Protein AF-A0A4Y2VKK1-F1 (afdb_monomer_lite)

Foldseek 3Di:
DDDDALVVCLLVVVNVSSLVNVVVVCVVVVHDSVVCVVVSVVVSVVVNVVSVVCVPDPDPVVCCPPVNVVVVVVVVVVVVVVVVVVVVVVVVVVVVVVVVVPDDDDDDD

Sequence (109 aa):
LLPESPRWLVTHGSTVTAMQVLSKSAKSNGIDFEDIRPKLQDTISKTSKVYEKEDSNASVLQLLRPGLLRNTIIVFYMWNICFVLNVLTLLYFSEAAIGKRSPDQSWSV

InterPro domains:
  IPR005828 Major facilitator, sugar transporter-like [PF00083] (1-94)
  IPR036259 MFS transporter superfamily [G3DSA:1.20.1250.20] (1-107)

pLDDT: mean 77.4, std 11.45, range [50.69, 95.69]

Radius of gyration: 25.83 Å; chains: 1; bounding box: 49×58×66 Å

Organism: Araneus ventricosus (NCBI:txid182803)

Structure (mmCIF, N/CA/C/O backbone):
data_AF-A0A4Y2VKK1-F1
#
_entry.id   AF-A0A4Y2VKK1-F1
#
loop_
_atom_site.group_PDB
_atom_site.id
_atom_site.type_symbol
_atom_site.label_atom_id
_atom_site.label_alt_id
_atom_site.label_comp_id
_atom_site.label_asym_id
_atom_site.label_entity_id
_atom_site.label_seq_id
_atom_site.pdbx_PDB_ins_code
_atom_site.Cartn_x
_atom_site.Cartn_y
_atom_site.Cartn_z
_atom_site.occupancy
_atom_site.B_iso_or_equiv
_atom_site.auth_seq_id
_atom_site.auth_comp_id
_atom_site.auth_asym_id
_atom_site.auth_atom_id
_atom_site.pdbx_PDB_model_num
ATOM 1 N N . LEU A 1 1 ? -11.570 -22.848 8.194 1.00 55.09 1 LEU A N 1
ATOM 2 C CA . LEU A 1 1 ? -12.042 -21.594 7.565 1.00 55.09 1 LEU A CA 1
ATOM 3 C C . LEU A 1 1 ? -11.284 -20.445 8.211 1.00 55.09 1 LEU A C 1
ATOM 5 O O . LEU A 1 1 ? -11.351 -20.314 9.428 1.00 55.09 1 LEU A O 1
ATOM 9 N N . LEU A 1 2 ? -10.486 -19.710 7.435 1.00 66.12 2 LEU A N 1
ATOM 10 C CA . LEU A 1 2 ? -9.768 -18.535 7.933 1.00 66.12 2 LEU A CA 1
ATOM 11 C C . LEU A 1 2 ? -10.788 -17.416 8.198 1.00 66.12 2 LEU A C 1
ATOM 13 O O . LEU A 1 2 ? -11.663 -17.215 7.356 1.00 66.12 2 LEU A O 1
ATOM 17 N N . PRO A 1 3 ? -10.725 -16.723 9.348 1.00 71.56 3 PRO A N 1
ATOM 18 C CA . PRO A 1 3 ? -11.580 -15.568 9.578 1.00 71.56 3 PRO A CA 1
ATOM 19 C C . PRO A 1 3 ? -11.241 -14.462 8.570 1.00 71.56 3 PRO A C 1
ATOM 21 O O . PRO A 1 3 ? -10.080 -14.292 8.193 1.00 71.56 3 PRO A O 1
ATOM 24 N N . GLU A 1 4 ? -12.249 -13.705 8.142 1.00 75.25 4 GLU A N 1
ATOM 25 C CA . GLU A 1 4 ? -12.045 -12.525 7.300 1.00 75.25 4 GLU A CA 1
ATOM 26 C C . GLU A 1 4 ? -11.158 -11.488 7.995 1.00 75.25 4 GLU A C 1
ATOM 28 O O . GLU A 1 4 ? -11.067 -11.429 9.227 1.00 75.25 4 GLU A O 1
ATOM 33 N N . SER A 1 5 ? -10.486 -10.654 7.196 1.00 80.56 5 SER A N 1
ATOM 34 C CA . SER A 1 5 ? -9.558 -9.678 7.757 1.00 80.56 5 SER A CA 1
ATOM 35 C C . SER A 1 5 ? -10.307 -8.670 8.649 1.00 80.56 5 SER A C 1
ATOM 37 O O . SER A 1 5 ? -11.307 -8.089 8.214 1.00 80.56 5 SER A O 1
ATOM 39 N N . PRO A 1 6 ? -9.814 -8.387 9.871 1.00 79.12 6 PRO A N 1
ATOM 40 C CA . PRO A 1 6 ? -10.433 -7.400 10.755 1.00 79.12 6 PRO A CA 1
ATOM 41 C C . PRO A 1 6 ? -10.580 -6.024 10.102 1.00 79.12 6 PRO A C 1
ATOM 43 O O . PRO A 1 6 ? -11.548 -5.316 10.355 1.00 79.12 6 PRO A O 1
ATOM 46 N N . ARG A 1 7 ? -9.640 -5.660 9.219 1.00 79.19 7 ARG A N 1
ATOM 47 C CA . ARG A 1 7 ? -9.679 -4.414 8.449 1.00 79.19 7 ARG A CA 1
ATOM 48 C C . ARG A 1 7 ? -10.896 -4.354 7.523 1.00 79.19 7 ARG A C 1
ATOM 50 O O . ARG A 1 7 ? -11.577 -3.339 7.525 1.00 79.19 7 ARG A O 1
ATOM 57 N N . TRP A 1 8 ? -11.181 -5.420 6.775 1.00 81.81 8 TRP A N 1
ATOM 58 C CA . TRP A 1 8 ? -12.330 -5.476 5.861 1.00 81.81 8 TRP A CA 1
ATOM 59 C C . TRP A 1 8 ? -13.667 -5.373 6.606 1.00 81.81 8 TRP A C 1
ATOM 61 O O . TRP A 1 8 ? -14.568 -4.660 6.170 1.00 81.81 8 TRP A O 1
ATOM 71 N N . LEU A 1 9 ? -13.760 -6.013 7.776 1.00 79.81 9 LEU A N 1
ATOM 72 C CA . LEU A 1 9 ? -14.942 -5.941 8.638 1.00 79.81 9 LEU A CA 1
ATOM 73 C C . LEU A 1 9 ? -15.170 -4.529 9.199 1.00 79.81 9 LEU A C 1
ATOM 75 O O . LEU A 1 9 ? -16.312 -4.081 9.279 1.00 79.81 9 LEU A O 1
ATOM 79 N N . VAL A 1 10 ? -14.097 -3.806 9.545 1.00 80.56 10 VAL A N 1
ATOM 80 C CA . VAL A 1 10 ? -14.177 -2.402 9.988 1.00 80.56 10 VAL A CA 1
ATOM 81 C C . VAL A 1 10 ? -14.635 -1.485 8.857 1.00 80.56 10 VAL A C 1
ATOM 83 O O . VAL A 1 10 ? -15.467 -0.613 9.098 1.00 80.56 10 VAL A O 1
ATOM 86 N N . THR A 1 11 ? -14.133 -1.678 7.634 1.00 72.62 11 THR A N 1
ATOM 87 C CA . THR A 1 11 ? -14.514 -0.834 6.490 1.00 72.62 11 THR A CA 1
ATOM 88 C C . THR A 1 11 ? -15.937 -1.099 6.001 1.00 72.62 11 THR A C 1
ATOM 90 O O . THR A 1 11 ? -16.568 -0.188 5.493 1.00 72.62 11 THR A O 1
ATOM 93 N N . HIS A 1 12 ? -16.476 -2.306 6.200 1.00 73.88 12 HIS A N 1
ATOM 94 C CA . HIS A 1 12 ? -17.865 -2.651 5.856 1.00 73.88 12 HIS A CA 1
ATOM 95 C C . HIS A 1 12 ? -18.871 -2.355 6.986 1.00 73.88 12 HIS A C 1
ATOM 97 O O . HIS A 1 12 ? -20.008 -2.820 6.944 1.00 73.88 12 HIS A O 1
ATOM 103 N N . GLY A 1 13 ? -18.465 -1.632 8.037 1.00 70.44 13 GLY A N 1
ATOM 104 C CA . GLY A 1 13 ? -19.344 -1.267 9.156 1.00 70.44 13 GLY A CA 1
ATOM 105 C C . GLY A 1 13 ? -19.658 -2.406 10.137 1.00 70.44 13 GLY A C 1
ATOM 106 O O . GLY A 1 13 ? -20.318 -2.182 11.151 1.00 70.44 13 GLY A O 1
ATOM 107 N N . SER A 1 14 ? -19.130 -3.615 9.917 1.00 75.94 14 SER A N 1
ATOM 108 C CA . SER A 1 14 ? -19.291 -4.782 10.799 1.00 75.94 14 SER A CA 1
ATOM 109 C C . SER A 1 14 ? -18.272 -4.760 11.948 1.00 75.94 14 SER A C 1
ATOM 111 O O . SER A 1 14 ? -17.457 -5.667 12.146 1.00 75.94 14 SER A O 1
ATOM 113 N N . THR A 1 15 ? -18.304 -3.678 12.728 1.00 75.62 15 THR A N 1
ATOM 114 C CA . THR A 1 15 ? -17.340 -3.403 13.807 1.00 75.62 15 THR A CA 1
ATOM 115 C C . THR A 1 15 ? -17.388 -4.454 14.921 1.00 75.62 15 THR A C 1
ATOM 117 O O . THR A 1 15 ? -16.347 -4.830 15.460 1.00 75.62 15 THR A O 1
ATOM 120 N N . VAL A 1 16 ? -18.574 -4.992 15.225 1.00 76.75 16 VAL A N 1
ATOM 121 C CA . VAL A 1 16 ? -18.784 -6.061 16.220 1.00 76.75 16 VAL A CA 1
ATOM 122 C C . VAL A 1 16 ? -18.047 -7.342 15.825 1.00 76.75 16 VAL A C 1
ATOM 124 O O . VAL A 1 16 ? -17.314 -7.914 16.634 1.00 76.75 16 VAL A O 1
ATOM 127 N N . THR A 1 17 ? -18.173 -7.758 14.565 1.00 77.81 17 THR A N 1
ATOM 128 C CA . THR A 1 17 ? -17.490 -8.944 14.029 1.00 77.81 17 THR A CA 1
ATOM 129 C C . THR A 1 17 ? -15.981 -8.725 13.986 1.00 77.81 17 THR A C 1
ATOM 131 O O . THR A 1 17 ? -15.216 -9.614 14.362 1.00 77.81 17 THR A O 1
ATOM 134 N N . ALA A 1 18 ? -15.536 -7.517 13.621 1.00 80.12 18 ALA A N 1
ATOM 135 C CA . ALA A 1 18 ? -14.121 -7.158 13.663 1.00 80.12 18 ALA A CA 1
ATOM 136 C C . ALA A 1 18 ? -13.538 -7.316 15.077 1.00 80.12 18 ALA A C 1
ATOM 138 O O . ALA A 1 18 ? -12.495 -7.949 15.240 1.00 80.12 18 ALA A O 1
ATOM 139 N N . MET A 1 19 ? -14.234 -6.818 16.107 1.00 80.25 19 MET A N 1
ATOM 140 C CA . MET A 1 19 ? -13.824 -6.975 17.509 1.00 80.25 19 MET A CA 1
ATOM 141 C C . MET A 1 19 ? -13.748 -8.442 17.937 1.00 80.25 19 MET A C 1
ATOM 143 O O . MET A 1 19 ? -12.829 -8.814 18.665 1.00 80.25 19 MET A O 1
ATOM 147 N N . GLN A 1 20 ? -14.654 -9.298 17.459 1.00 82.25 20 GLN A N 1
ATOM 148 C CA . GLN A 1 20 ? -14.593 -10.733 17.742 1.00 82.25 20 GLN A CA 1
ATOM 149 C C . GLN A 1 20 ? -13.363 -11.394 17.112 1.00 82.25 20 GLN A C 1
ATOM 151 O O . GLN A 1 20 ? -12.666 -12.144 17.801 1.00 82.25 20 GLN A O 1
ATOM 156 N N . VAL A 1 21 ? -13.060 -11.102 15.842 1.00 83.25 21 VAL A N 1
ATOM 157 C CA . VAL A 1 21 ? -11.860 -11.634 15.172 1.00 83.25 21 VAL A CA 1
ATOM 158 C C . VAL A 1 21 ? -10.593 -11.134 15.868 1.00 83.25 21 VAL A C 1
ATOM 160 O O . VAL A 1 21 ? -9.728 -11.940 16.206 1.00 83.25 21 VAL A O 1
ATOM 163 N N . LEU A 1 22 ? -10.523 -9.839 16.189 1.00 81.19 22 LEU A N 1
ATOM 164 C CA . LEU A 1 22 ? -9.416 -9.247 16.946 1.00 81.19 22 LEU A CA 1
ATOM 165 C C . LEU A 1 22 ? -9.255 -9.872 18.335 1.00 81.19 22 LEU A C 1
ATOM 167 O O . LEU A 1 22 ? -8.129 -10.139 18.740 1.00 81.19 22 LEU A O 1
ATOM 171 N N . SER A 1 23 ? -10.348 -10.171 19.043 1.00 82.19 23 SER A N 1
ATOM 172 C CA . SER A 1 23 ? -10.279 -10.831 20.354 1.00 82.19 23 SER A CA 1
ATOM 173 C C . SER A 1 23 ? -9.727 -12.254 20.267 1.00 82.19 23 SER A C 1
ATOM 175 O O . SER A 1 23 ? -8.937 -12.667 21.115 1.00 82.19 23 SER A O 1
ATOM 177 N N . LYS A 1 24 ? -10.083 -12.999 19.213 1.00 82.12 24 LYS A N 1
ATOM 178 C CA . LYS A 1 24 ? -9.543 -14.340 18.956 1.00 82.12 24 LYS A CA 1
ATOM 179 C C . LYS A 1 24 ? -8.054 -14.273 18.621 1.00 82.12 24 LYS A C 1
ATOM 181 O O . LYS A 1 24 ? -7.277 -15.056 19.163 1.00 82.12 24 LYS A O 1
ATOM 186 N N . SER A 1 25 ? -7.650 -13.314 17.789 1.00 81.06 25 SER A N 1
ATOM 187 C CA . SER A 1 25 ? -6.241 -13.089 17.452 1.00 81.06 25 SER A CA 1
ATOM 188 C C . SER A 1 25 ? -5.417 -12.620 18.656 1.00 81.06 25 SER A C 1
ATOM 190 O O . SER A 1 25 ? -4.315 -13.115 18.856 1.00 81.06 25 SER A O 1
ATOM 192 N N . ALA A 1 26 ? -5.949 -11.729 19.498 1.00 82.25 26 ALA A N 1
ATOM 193 C CA . ALA A 1 26 ? -5.275 -11.256 20.709 1.00 82.25 26 ALA A CA 1
ATOM 194 C C . ALA A 1 26 ? -5.030 -12.395 21.707 1.00 82.25 26 ALA A C 1
ATOM 196 O O . ALA A 1 26 ? -3.909 -12.555 22.185 1.00 82.25 26 ALA A O 1
ATOM 197 N N . LYS A 1 27 ? -6.038 -13.255 21.925 1.00 82.06 27 LYS A N 1
ATOM 198 C CA . LYS A 1 27 ? -5.902 -14.470 22.744 1.00 82.06 27 LYS A CA 1
ATOM 199 C C . LYS A 1 27 ? -4.832 -15.416 22.201 1.00 82.06 27 LYS A C 1
ATOM 201 O O . LYS A 1 27 ? -4.039 -15.936 22.975 1.00 82.06 27 LYS A O 1
ATOM 206 N N . SER A 1 28 ? -4.780 -15.605 20.881 1.00 80.12 28 SER A N 1
ATOM 207 C CA . SER A 1 28 ? -3.739 -16.422 20.241 1.00 80.12 28 SER A CA 1
ATOM 208 C C . SER A 1 28 ? -2.338 -15.826 20.396 1.00 80.12 28 SER A C 1
ATOM 210 O O . SER A 1 28 ? -1.365 -16.570 20.426 1.00 80.12 28 SER A O 1
ATOM 212 N N . ASN A 1 29 ? -2.237 -14.500 20.489 1.00 80.44 29 ASN A N 1
ATOM 213 C CA . ASN A 1 29 ? -0.976 -13.780 20.638 1.00 80.44 29 ASN A CA 1
ATOM 214 C C . ASN A 1 29 ? -0.578 -13.563 22.112 1.00 80.44 29 ASN A C 1
ATOM 216 O O . ASN A 1 29 ? 0.417 -12.894 22.371 1.00 80.44 29 ASN A O 1
ATOM 220 N N . GLY A 1 30 ? -1.344 -14.099 23.074 1.00 79.88 30 GLY A N 1
ATOM 221 C CA . GLY A 1 30 ? -1.076 -13.950 24.510 1.00 79.88 30 GLY A CA 1
ATOM 222 C C . GLY A 1 30 ? -1.269 -12.528 25.038 1.00 79.88 30 GLY A C 1
ATOM 223 O O . GLY A 1 30 ? -0.706 -12.173 26.069 1.00 79.88 30 GLY A O 1
ATOM 224 N N . ILE A 1 31 ? -2.032 -11.702 24.322 1.00 78.62 31 ILE A N 1
ATOM 225 C CA . ILE A 1 31 ? -2.231 -10.298 24.657 1.00 78.62 31 ILE A CA 1
ATOM 226 C C . ILE A 1 31 ? -3.555 -10.140 25.406 1.00 78.62 31 ILE A C 1
ATOM 228 O O . ILE A 1 31 ? -4.589 -10.633 24.944 1.00 78.62 31 ILE A O 1
ATOM 232 N N . ASP A 1 32 ? -3.530 -9.433 26.538 1.00 76.12 32 ASP A N 1
ATOM 233 C CA . ASP A 1 32 ? -4.745 -9.146 27.294 1.00 76.12 32 ASP A CA 1
ATOM 234 C C . ASP A 1 32 ? -5.657 -8.199 26.505 1.00 76.12 32 ASP A C 1
ATOM 236 O O . ASP A 1 32 ? -5.274 -7.103 26.089 1.00 76.12 32 ASP A O 1
ATOM 240 N N . PHE A 1 33 ? -6.876 -8.660 26.247 1.00 73.12 33 PHE A N 1
ATOM 241 C CA . PHE A 1 33 ? -7.825 -7.959 25.395 1.00 73.12 33 PHE A CA 1
ATOM 242 C C . PHE A 1 33 ? -8.484 -6.778 26.119 1.00 73.12 33 PHE A C 1
ATOM 244 O O . PHE A 1 33 ? -8.876 -5.817 25.457 1.00 73.12 33 PHE A O 1
ATOM 251 N N . GLU A 1 34 ? -8.581 -6.820 27.451 1.00 73.88 34 GLU A N 1
ATOM 252 C CA . GLU A 1 34 ? -9.212 -5.765 28.260 1.00 73.88 34 GLU A CA 1
ATOM 253 C C . GLU A 1 34 ? -8.447 -4.433 28.175 1.00 73.88 34 GLU A C 1
ATOM 255 O O . GLU A 1 34 ? -9.064 -3.383 27.996 1.00 73.88 34 GLU A O 1
ATOM 260 N N . ASP A 1 35 ? -7.111 -4.468 28.170 1.00 73.75 35 ASP A N 1
ATOM 261 C CA . ASP A 1 35 ? -6.273 -3.258 28.097 1.00 73.75 35 ASP A CA 1
ATOM 262 C C . ASP A 1 35 ? -6.304 -2.585 26.706 1.00 73.75 35 ASP A C 1
ATOM 264 O O . ASP A 1 35 ? -6.101 -1.378 26.539 1.00 73.75 35 ASP A O 1
ATOM 268 N N . ILE A 1 36 ? -6.607 -3.362 25.663 1.00 74.50 36 ILE A N 1
ATOM 269 C CA . ILE A 1 36 ? -6.526 -2.912 24.263 1.00 74.50 36 ILE A CA 1
ATOM 270 C C . ILE A 1 36 ? -7.897 -2.549 23.710 1.00 74.50 36 ILE A C 1
ATOM 272 O O . ILE A 1 36 ? -7.998 -1.728 22.798 1.00 74.50 36 ILE A O 1
ATOM 276 N N . ARG A 1 37 ? -8.967 -3.102 24.285 1.00 77.50 37 ARG A N 1
ATOM 277 C CA . ARG A 1 37 ? -10.353 -2.831 23.904 1.00 77.50 37 ARG A CA 1
ATOM 278 C C . ARG A 1 37 ? -10.686 -1.336 23.750 1.00 77.50 37 ARG A C 1
ATOM 280 O O . ARG A 1 37 ? -11.246 -1.007 22.701 1.00 77.50 37 ARG A O 1
ATOM 287 N N . PRO A 1 38 ? -10.339 -0.421 24.682 1.00 78.38 38 PRO A N 1
ATOM 288 C CA . PRO A 1 38 ? -10.658 1.001 24.518 1.00 78.38 38 PRO A CA 1
ATOM 289 C C . PRO A 1 38 ? -9.882 1.640 23.356 1.00 78.38 38 PRO A C 1
ATOM 291 O O . PRO A 1 38 ? -10.472 2.291 22.496 1.00 78.38 38 PRO A O 1
ATOM 294 N N . LYS A 1 39 ? -8.573 1.367 23.246 1.00 79.06 39 LYS A N 1
ATOM 295 C CA . LYS A 1 39 ? -7.729 1.864 22.140 1.00 79.06 39 LYS A CA 1
ATOM 296 C C . LYS A 1 39 ? -8.194 1.330 20.784 1.00 79.06 39 LYS A C 1
ATOM 298 O O . LYS A 1 39 ? -8.137 2.031 19.770 1.00 79.06 39 LYS A O 1
ATOM 303 N N . LEU A 1 40 ? -8.659 0.085 20.760 1.00 79.12 40 LEU A N 1
ATOM 304 C CA . LEU A 1 40 ? -9.168 -0.571 19.568 1.00 79.12 40 LEU A CA 1
ATOM 305 C C . LEU A 1 40 ? -10.499 0.040 19.126 1.00 79.12 40 LEU A C 1
ATOM 307 O O . LEU A 1 40 ? -10.650 0.343 17.947 1.00 79.12 40 LEU A O 1
ATOM 311 N N . GLN A 1 41 ? -11.431 0.280 20.052 1.00 80.69 41 GLN A N 1
ATOM 312 C CA . GLN A 1 41 ? -12.696 0.956 19.747 1.00 80.69 41 GLN A CA 1
ATOM 313 C C . GLN A 1 41 ? -12.477 2.381 19.235 1.00 80.69 41 GLN A C 1
ATOM 315 O O . GLN A 1 41 ? -13.107 2.773 18.249 1.00 80.69 41 GLN A O 1
ATOM 320 N N . ASP A 1 42 ? -11.540 3.122 19.827 1.00 81.12 42 ASP A N 1
ATOM 321 C CA . ASP A 1 42 ? -11.158 4.453 19.352 1.00 81.12 42 ASP A CA 1
ATOM 322 C C . ASP A 1 42 ? -10.571 4.411 17.941 1.00 81.12 42 ASP A C 1
ATOM 324 O O . ASP A 1 42 ? -10.905 5.243 17.096 1.00 81.12 42 ASP A O 1
ATOM 328 N N . THR A 1 43 ? -9.709 3.431 17.664 1.00 79.50 43 THR A N 1
ATOM 329 C CA . THR A 1 43 ? -9.103 3.256 16.339 1.00 79.50 43 THR A CA 1
ATOM 330 C C . THR A 1 43 ? -10.164 2.894 15.305 1.00 79.50 43 THR A C 1
ATOM 332 O O . THR A 1 43 ? -10.247 3.550 14.271 1.00 79.50 43 THR A O 1
ATOM 335 N N . ILE A 1 44 ? -11.031 1.925 15.610 1.00 79.50 44 ILE A N 1
ATOM 336 C CA . ILE A 1 44 ? -12.132 1.495 14.737 1.00 79.50 44 ILE A CA 1
ATOM 337 C C . ILE A 1 44 ? -13.078 2.664 14.443 1.00 79.50 44 ILE A C 1
ATOM 339 O O . ILE A 1 44 ? -13.422 2.881 13.285 1.00 79.50 44 ILE A O 1
ATOM 343 N N . SER A 1 45 ? -13.437 3.454 15.457 1.00 77.62 45 SER A N 1
ATOM 344 C CA . SER A 1 45 ? -14.349 4.599 15.316 1.00 77.62 45 SER A CA 1
ATOM 345 C C . SER A 1 45 ? -13.731 5.763 14.540 1.00 77.62 45 SER A C 1
ATOM 347 O O . SER A 1 45 ? -14.424 6.469 13.809 1.00 77.62 45 SER A O 1
ATOM 349 N N . LYS A 1 46 ? -12.422 6.000 14.693 1.00 79.00 46 LYS A N 1
ATOM 350 C CA . LYS A 1 46 ? -11.695 6.992 13.885 1.00 79.00 46 LYS A CA 1
ATOM 351 C C . LYS A 1 46 ? -11.614 6.542 12.435 1.00 79.00 46 LYS A C 1
ATOM 353 O O . LYS A 1 46 ? -11.869 7.338 11.541 1.00 79.00 46 LYS A O 1
ATOM 358 N N . THR A 1 47 ? -11.288 5.272 12.211 1.00 74.62 47 THR A N 1
ATOM 359 C CA . THR A 1 47 ? -11.203 4.684 10.878 1.00 74.62 47 THR A CA 1
AT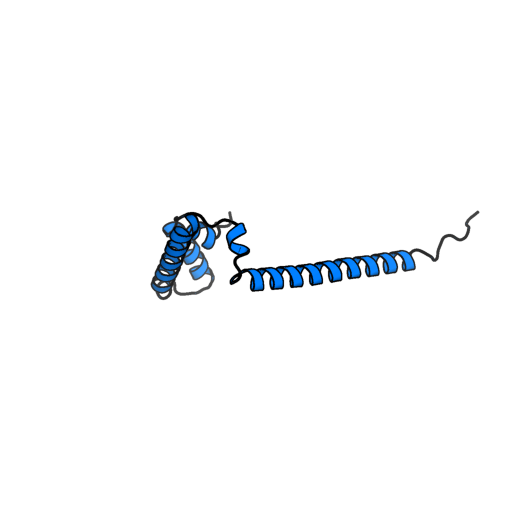OM 360 C C . THR A 1 47 ? -12.560 4.722 10.177 1.00 74.62 47 THR A C 1
ATOM 362 O O . THR A 1 47 ? -12.631 5.263 9.080 1.00 74.62 47 THR A O 1
ATOM 365 N N . SER A 1 48 ? -13.645 4.270 10.814 1.00 71.69 48 SER A N 1
ATOM 366 C CA . SER A 1 48 ? -14.986 4.289 10.210 1.00 71.69 48 SER A CA 1
ATOM 367 C C . SER A 1 48 ? -15.443 5.702 9.829 1.00 71.69 48 SER A C 1
ATOM 369 O O . SER A 1 48 ? -15.924 5.901 8.722 1.00 71.69 48 SER A O 1
ATOM 371 N N . LYS A 1 49 ? -15.201 6.707 10.685 1.00 68.12 49 LYS A N 1
ATOM 372 C CA . LYS A 1 49 ? -15.526 8.118 10.398 1.00 68.12 49 LYS A CA 1
ATOM 373 C C . LYS A 1 49 ? -14.717 8.721 9.248 1.00 68.12 49 LYS A C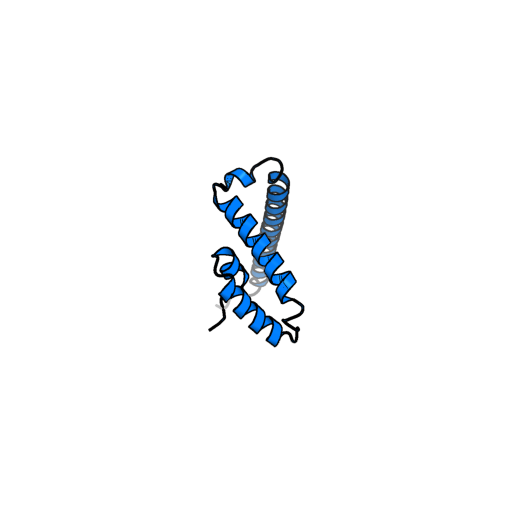 1
ATOM 375 O O . LYS A 1 49 ? -15.177 9.672 8.622 1.00 68.12 49 LYS A O 1
ATOM 380 N N . VAL A 1 50 ? -13.492 8.246 9.020 1.00 68.81 50 VAL A N 1
ATOM 381 C CA . VAL A 1 50 ? -12.669 8.679 7.879 1.00 68.81 50 VAL A CA 1
ATOM 382 C C . VAL A 1 50 ? -13.221 8.077 6.590 1.00 68.81 50 VAL A C 1
ATOM 384 O O . VAL A 1 50 ? -13.423 8.820 5.636 1.00 68.81 50 VAL A O 1
ATOM 387 N N . TYR A 1 51 ? -13.567 6.786 6.595 1.00 64.06 51 TYR A N 1
ATOM 388 C CA . TYR A 1 51 ? -14.177 6.124 5.435 1.00 64.06 51 TYR A CA 1
ATOM 389 C C . TYR A 1 51 ? -15.539 6.720 5.073 1.00 64.06 51 TYR A C 1
ATOM 391 O O . TYR A 1 51 ? -15.752 7.090 3.927 1.00 64.06 51 TYR A O 1
ATOM 399 N N . GLU A 1 52 ? -16.407 6.953 6.057 1.00 64.50 52 GLU A N 1
ATOM 400 C CA . GLU A 1 52 ? -17.730 7.552 5.829 1.00 64.50 52 GLU A CA 1
ATOM 401 C C . GLU A 1 52 ? -17.645 8.982 5.252 1.00 64.50 52 GLU A C 1
ATOM 403 O O . GLU A 1 52 ? -18.549 9.439 4.555 1.00 64.50 52 GLU A O 1
ATOM 408 N N . LYS A 1 53 ? -16.529 9.692 5.486 1.00 59.75 53 LYS A N 1
ATOM 409 C CA . LYS A 1 53 ? -16.236 10.988 4.849 1.00 59.75 53 LYS A CA 1
ATOM 410 C C . LYS A 1 53 ? -15.654 10.848 3.437 1.00 59.75 53 LYS A C 1
ATOM 412 O O . LYS A 1 53 ? -15.956 11.685 2.584 1.00 59.75 53 LYS A O 1
ATOM 417 N N . GLU A 1 54 ? -14.823 9.839 3.191 1.00 59.34 54 GLU A N 1
ATOM 418 C CA . GLU A 1 54 ? -14.150 9.607 1.903 1.00 59.34 54 GLU A CA 1
ATOM 419 C C . GLU A 1 54 ? -15.060 8.955 0.848 1.00 59.34 54 GLU A C 1
ATOM 421 O O . GLU A 1 54 ? -14.951 9.293 -0.334 1.00 59.34 54 GLU A O 1
ATOM 426 N N . ASP A 1 55 ? -16.017 8.119 1.261 1.00 57.03 55 ASP A N 1
ATOM 427 C CA . ASP A 1 55 ? -16.948 7.413 0.364 1.00 57.03 55 ASP A CA 1
ATOM 428 C C . ASP A 1 55 ? -17.890 8.349 -0.403 1.00 57.03 55 ASP A C 1
ATOM 430 O O . ASP A 1 55 ? -18.523 7.945 -1.379 1.00 57.03 55 ASP A O 1
ATOM 434 N N . SER A 1 56 ? -17.970 9.625 -0.013 1.00 55.84 56 SER A N 1
ATOM 435 C CA . SER A 1 56 ? -18.933 10.532 -0.624 1.00 55.84 56 SER A CA 1
ATOM 436 C C . SER A 1 56 ? -18.610 10.930 -2.062 1.00 55.84 56 SER A C 1
ATOM 438 O O . SER A 1 56 ? -19.579 11.201 -2.745 1.00 55.84 56 SER A O 1
ATOM 440 N N . ASN A 1 57 ? -17.352 10.963 -2.547 1.00 54.47 57 ASN A N 1
ATOM 441 C CA . ASN A 1 57 ? -17.000 11.284 -3.958 1.00 54.47 57 ASN A CA 1
ATOM 442 C C . ASN A 1 57 ? -15.478 11.174 -4.269 1.00 54.47 57 ASN A C 1
ATOM 444 O O . ASN A 1 57 ? -14.945 11.938 -5.087 1.00 54.47 57 ASN A O 1
ATOM 448 N N . ALA A 1 58 ? -14.722 10.291 -3.608 1.00 61.19 58 ALA A N 1
ATOM 449 C CA . ALA A 1 58 ? -13.282 10.167 -3.860 1.00 61.19 58 ALA A CA 1
ATOM 450 C C . ALA A 1 58 ? -12.998 9.492 -5.218 1.00 61.19 58 ALA A C 1
ATOM 452 O O . ALA A 1 58 ? -12.900 8.274 -5.340 1.00 61.19 58 ALA A O 1
ATOM 453 N N . SER A 1 59 ? -12.876 10.294 -6.276 1.00 78.31 59 SER A N 1
ATOM 454 C CA . SER A 1 59 ? -12.468 9.811 -7.599 1.00 78.31 59 SER A CA 1
ATOM 455 C C . SER A 1 59 ? -10.966 9.529 -7.634 1.00 78.31 59 SER A C 1
ATOM 457 O O . SER A 1 59 ? -10.176 10.298 -7.088 1.00 78.31 59 SER A O 1
ATOM 459 N N . VAL A 1 60 ? -10.547 8.492 -8.368 1.00 74.06 60 VAL A N 1
ATOM 460 C CA . VAL A 1 60 ? -9.127 8.181 -8.639 1.00 74.06 60 VAL A C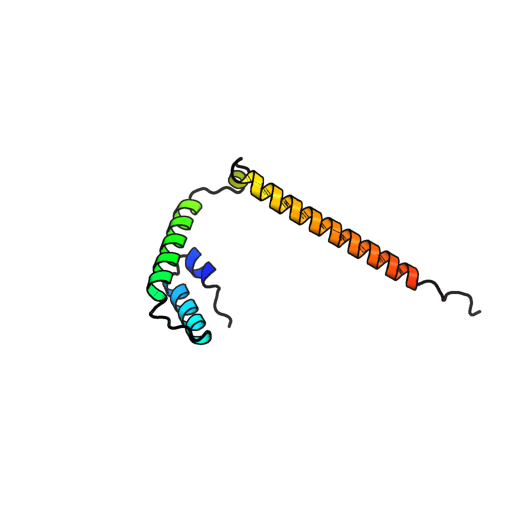A 1
ATOM 461 C C . VAL A 1 60 ? -8.383 9.391 -9.228 1.00 74.06 60 VAL A C 1
ATOM 463 O O . VAL A 1 60 ? -7.183 9.549 -9.030 1.00 74.06 60 VAL A O 1
ATOM 466 N N . LEU A 1 61 ? -9.089 10.319 -9.882 1.00 71.12 61 LEU A N 1
ATOM 467 C CA . LEU A 1 61 ? -8.503 11.560 -10.394 1.00 71.12 61 LEU A CA 1
ATOM 468 C C . LEU A 1 61 ? -8.108 12.557 -9.291 1.00 71.12 61 LEU A C 1
ATOM 470 O O . LEU A 1 61 ? -7.238 13.397 -9.513 1.00 71.12 61 LEU A O 1
ATOM 474 N N . GLN A 1 62 ? -8.672 12.451 -8.083 1.00 73.00 62 GLN A N 1
ATOM 475 C CA . GLN A 1 62 ? -8.239 13.248 -6.929 1.00 73.00 62 GLN A CA 1
ATOM 476 C C . GLN A 1 62 ? -6.838 12.853 -6.439 1.00 73.00 62 GLN A C 1
ATOM 478 O O . GLN A 1 62 ? -6.185 13.657 -5.773 1.00 73.00 62 GLN A O 1
ATOM 483 N N . LEU A 1 63 ? -6.327 11.676 -6.823 1.00 72.31 63 LEU A N 1
ATOM 484 C CA . LEU A 1 63 ? -4.934 11.290 -6.575 1.00 72.31 63 LEU A CA 1
ATOM 485 C C . LEU A 1 63 ? -3.939 12.148 -7.376 1.00 72.31 63 LEU A C 1
ATOM 487 O O . LEU A 1 63 ? -2.808 12.339 -6.939 1.00 72.31 63 LEU A O 1
ATOM 491 N N . LEU A 1 64 ? -4.361 12.717 -8.514 1.00 76.94 64 LEU A N 1
ATOM 492 C CA . LEU A 1 64 ? -3.533 13.612 -9.336 1.00 76.94 64 LEU A CA 1
ATOM 493 C C . LEU A 1 64 ? -3.454 15.042 -8.780 1.00 76.94 64 LEU A C 1
ATOM 495 O O . LEU A 1 64 ? -2.818 15.916 -9.372 1.00 76.94 64 LEU A O 1
ATOM 499 N N . ARG A 1 65 ? -4.085 15.307 -7.633 1.00 80.88 65 ARG A N 1
ATOM 500 C CA . ARG A 1 65 ? -4.034 16.613 -6.975 1.00 80.88 65 ARG A CA 1
ATOM 501 C C . ARG A 1 65 ? -2.590 16.907 -6.532 1.00 80.88 65 ARG A C 1
ATOM 503 O O . ARG A 1 65 ? -1.941 16.017 -5.982 1.00 80.88 65 ARG A O 1
ATOM 510 N N . PRO A 1 66 ? -2.077 18.141 -6.703 1.00 73.19 66 PRO A N 1
ATOM 511 C CA . PRO A 1 66 ? -0.650 18.463 -6.552 1.00 73.19 66 PRO A CA 1
ATOM 512 C C . PRO A 1 66 ? -0.033 18.124 -5.182 1.00 73.19 66 PRO A C 1
ATOM 514 O O . PRO A 1 66 ? 1.175 17.932 -5.096 1.00 73.19 66 PRO A O 1
ATOM 517 N N . GLY A 1 67 ? -0.839 17.990 -4.122 1.00 77.25 67 GLY A N 1
ATOM 518 C CA . GLY A 1 67 ? -0.366 17.529 -2.810 1.00 77.25 67 GLY A CA 1
ATOM 519 C C . GLY A 1 67 ? -0.088 16.020 -2.721 1.00 77.25 67 GLY A C 1
ATOM 520 O O . GLY A 1 67 ? 0.813 15.613 -1.994 1.00 77.25 67 GLY A O 1
ATOM 521 N N . LEU A 1 68 ? -0.826 15.192 -3.469 1.00 78.19 68 LEU A N 1
ATOM 522 C CA . LEU A 1 68 ? -0.703 13.726 -3.457 1.00 78.19 68 LEU A CA 1
ATOM 523 C C . LEU A 1 68 ? 0.118 13.199 -4.641 1.00 78.19 68 LEU A C 1
ATOM 525 O O . LEU A 1 68 ? 0.820 12.196 -4.508 1.00 78.19 68 LEU A O 1
ATOM 529 N N . LEU A 1 69 ? 0.110 13.937 -5.755 1.00 84.25 69 LEU A N 1
ATOM 530 C CA . LEU A 1 69 ? 0.805 13.601 -6.995 1.00 84.25 69 LEU A CA 1
ATOM 531 C C . LEU A 1 69 ? 2.297 13.317 -6.777 1.00 84.25 69 LEU A C 1
ATOM 533 O O . LEU A 1 69 ? 2.834 12.380 -7.359 1.00 84.25 69 LEU A O 1
ATOM 537 N N . ARG A 1 70 ? 2.969 14.082 -5.906 1.00 83.56 70 ARG A N 1
ATOM 538 C CA . ARG A 1 70 ? 4.393 13.875 -5.598 1.00 83.56 70 ARG A CA 1
ATOM 539 C C . ARG A 1 70 ? 4.657 12.466 -5.068 1.00 83.56 70 ARG A C 1
ATOM 541 O O . ARG A 1 70 ? 5.571 11.799 -5.541 1.00 83.56 70 ARG A O 1
ATOM 548 N N . ASN A 1 71 ? 3.848 12.005 -4.118 1.00 85.12 71 ASN A N 1
ATOM 549 C CA . ASN A 1 71 ? 4.010 10.675 -3.536 1.00 85.12 71 ASN A CA 1
ATOM 550 C C . ASN A 1 71 ? 3.641 9.589 -4.553 1.00 85.12 71 ASN A C 1
ATOM 552 O O . ASN A 1 71 ? 4.355 8.596 -4.666 1.00 85.12 71 ASN A O 1
ATOM 556 N N . THR A 1 72 ? 2.590 9.809 -5.348 1.00 87.88 72 THR A N 1
ATOM 557 C CA . THR A 1 72 ? 2.190 8.892 -6.423 1.00 87.88 72 THR A CA 1
ATOM 558 C C . THR A 1 72 ? 3.287 8.733 -7.479 1.00 87.88 72 THR A C 1
ATOM 560 O O . THR A 1 72 ? 3.592 7.606 -7.861 1.00 87.88 72 THR A O 1
ATOM 563 N N . ILE A 1 73 ? 3.938 9.822 -7.902 1.00 88.06 73 ILE A N 1
ATOM 564 C CA . ILE A 1 73 ? 5.054 9.780 -8.860 1.00 88.06 73 ILE A CA 1
ATOM 565 C C . ILE A 1 73 ? 6.257 9.048 -8.265 1.00 88.06 73 ILE A C 1
ATOM 567 O O . ILE A 1 73 ? 6.868 8.246 -8.962 1.00 88.06 73 ILE A O 1
ATOM 571 N N . ILE A 1 74 ? 6.589 9.278 -6.990 1.00 91.25 74 ILE A N 1
ATOM 572 C CA . ILE A 1 74 ? 7.702 8.577 -6.332 1.00 91.25 74 ILE A CA 1
ATOM 573 C C . ILE A 1 74 ? 7.446 7.068 -6.314 1.00 91.25 74 ILE A C 1
ATOM 575 O O . ILE A 1 74 ? 8.316 6.298 -6.716 1.00 91.25 74 ILE A O 1
ATOM 579 N N . VAL A 1 75 ? 6.253 6.638 -5.893 1.00 90.88 75 VAL A N 1
ATOM 580 C CA . VAL A 1 75 ? 5.892 5.212 -5.861 1.00 90.88 75 VAL A CA 1
ATOM 581 C C . VAL A 1 75 ? 5.894 4.618 -7.269 1.00 90.88 75 VAL A C 1
ATOM 583 O O . VAL A 1 75 ? 6.454 3.543 -7.476 1.00 90.88 75 VAL A O 1
ATOM 586 N N . PHE A 1 76 ? 5.339 5.335 -8.248 1.00 91.69 76 PHE A N 1
ATOM 587 C CA . PHE A 1 76 ? 5.362 4.915 -9.646 1.00 91.69 76 PHE A CA 1
ATOM 588 C C . PHE A 1 76 ? 6.799 4.772 -10.161 1.00 91.69 76 PHE A C 1
ATOM 590 O O . PHE A 1 76 ? 7.143 3.758 -10.758 1.00 91.69 76 PHE A O 1
ATOM 597 N N . TYR A 1 77 ? 7.670 5.740 -9.890 1.00 94.06 77 TYR A N 1
ATOM 598 C CA . TYR A 1 77 ? 9.064 5.707 -10.324 1.00 94.06 77 TYR A CA 1
ATOM 599 C C . TYR A 1 77 ? 9.837 4.544 -9.691 1.00 94.06 77 TYR A C 1
ATOM 601 O O . TYR A 1 77 ? 10.513 3.801 -10.399 1.00 94.06 77 TYR A O 1
ATOM 609 N N . MET A 1 78 ? 9.672 4.321 -8.384 1.00 93.50 78 MET A N 1
ATOM 610 C CA . MET A 1 78 ? 10.275 3.178 -7.686 1.00 93.50 78 MET A CA 1
ATOM 611 C C . MET A 1 78 ? 9.806 1.845 -8.272 1.00 93.50 78 MET A C 1
ATOM 613 O O . MET A 1 78 ? 10.620 0.953 -8.506 1.00 93.50 78 MET A O 1
ATOM 617 N N . TRP A 1 79 ? 8.510 1.723 -8.573 1.00 95.31 79 TRP A N 1
ATOM 618 C CA . TRP A 1 79 ? 7.964 0.536 -9.228 1.00 95.31 79 TRP A CA 1
ATOM 619 C C . TRP A 1 79 ? 8.595 0.300 -10.603 1.00 95.31 79 TRP A C 1
ATOM 621 O O . TRP A 1 79 ? 9.010 -0.818 -10.907 1.00 95.31 79 TRP A O 1
ATOM 631 N N . ASN A 1 80 ? 8.713 1.350 -11.421 1.00 95.38 80 ASN A N 1
ATOM 632 C CA . ASN A 1 80 ? 9.324 1.256 -12.747 1.00 95.38 80 ASN A CA 1
ATOM 633 C C . ASN A 1 80 ? 10.801 0.848 -12.669 1.00 95.38 80 ASN A C 1
ATOM 635 O O . ASN A 1 80 ? 11.232 0.007 -13.453 1.00 95.38 80 ASN A O 1
ATOM 639 N N . ILE A 1 81 ? 11.562 1.372 -11.704 1.00 94.88 81 ILE A N 1
ATOM 640 C CA . ILE A 1 81 ? 12.951 0.944 -11.484 1.00 94.88 81 ILE A CA 1
ATOM 641 C C . ILE A 1 81 ? 13.006 -0.550 -11.155 1.00 94.88 81 ILE A C 1
ATOM 643 O O . ILE A 1 81 ? 13.758 -1.287 -11.790 1.00 94.88 81 ILE A O 1
ATOM 647 N N . CYS A 1 82 ? 12.193 -1.014 -10.202 1.00 93.62 82 CYS A N 1
ATOM 648 C CA . CYS A 1 82 ? 12.138 -2.430 -9.838 1.00 93.62 82 CYS A CA 1
ATOM 649 C C . CYS A 1 82 ? 11.767 -3.315 -11.033 1.00 93.62 82 CYS A C 1
ATOM 651 O O . CYS A 1 82 ? 12.370 -4.368 -11.227 1.00 93.62 82 CYS A O 1
ATOM 653 N N . PHE A 1 83 ? 10.810 -2.877 -11.853 1.00 95.69 83 PHE A N 1
ATOM 654 C CA . PHE A 1 83 ? 10.403 -3.590 -13.059 1.00 95.69 83 PHE A CA 1
ATOM 655 C C . PHE A 1 83 ? 11.550 -3.700 -14.070 1.00 95.69 83 PHE A C 1
ATOM 657 O O . PHE A 1 83 ? 11.855 -4.798 -14.530 1.00 95.69 83 PHE A O 1
ATOM 664 N N . VAL A 1 84 ? 12.236 -2.593 -14.364 1.00 95.50 84 VAL A N 1
ATOM 665 C CA . VAL A 1 84 ? 13.376 -2.579 -15.292 1.00 95.50 84 VAL A CA 1
ATOM 666 C C . VAL A 1 84 ? 14.512 -3.464 -14.780 1.00 95.50 84 VAL A C 1
ATOM 668 O O . VAL A 1 84 ? 15.038 -4.274 -15.537 1.00 95.50 84 VAL A O 1
ATOM 671 N N . LEU A 1 85 ? 14.860 -3.376 -13.493 1.00 94.25 85 LEU A N 1
ATOM 672 C CA . LEU A 1 85 ? 15.891 -4.227 -12.893 1.00 94.25 85 LEU A CA 1
ATOM 673 C C . LEU A 1 85 ? 15.522 -5.713 -12.955 1.00 94.25 85 LEU A C 1
ATOM 675 O O . LEU A 1 85 ? 16.381 -6.550 -13.237 1.00 94.25 85 LEU A O 1
ATOM 679 N N . ASN A 1 86 ? 14.251 -6.048 -12.726 1.00 93.50 86 ASN A N 1
ATOM 680 C CA . ASN A 1 86 ? 13.773 -7.422 -12.812 1.00 93.50 86 ASN A CA 1
ATOM 681 C C . ASN A 1 86 ? 13.860 -7.961 -14.248 1.00 93.50 86 ASN A C 1
ATOM 683 O O . ASN A 1 86 ? 14.423 -9.033 -14.458 1.00 93.50 86 ASN A O 1
ATOM 687 N N . VAL A 1 87 ? 13.396 -7.189 -15.236 1.00 95.38 87 VAL A N 1
ATOM 688 C CA . VAL A 1 87 ? 13.481 -7.559 -16.658 1.00 95.38 87 VAL A CA 1
ATOM 689 C C . VAL A 1 87 ? 14.933 -7.726 -17.097 1.00 95.38 87 VAL A C 1
ATOM 691 O O . VAL A 1 87 ? 15.264 -8.736 -17.710 1.00 95.38 87 VAL A O 1
ATOM 694 N N . LEU A 1 88 ? 15.819 -6.793 -16.736 1.00 93.81 88 LEU A N 1
ATOM 695 C CA . LEU A 1 88 ? 17.246 -6.913 -17.034 1.00 93.81 88 LEU A CA 1
ATOM 696 C C . LEU A 1 88 ? 17.834 -8.179 -16.410 1.00 93.81 88 LEU A C 1
ATOM 698 O O . LEU A 1 88 ? 18.525 -8.924 -17.093 1.00 93.81 88 LEU A O 1
ATOM 702 N N . THR A 1 89 ? 17.512 -8.472 -15.150 1.00 93.00 89 THR A N 1
ATOM 703 C CA . THR A 1 89 ? 17.978 -9.695 -14.476 1.00 93.00 89 THR A CA 1
ATOM 704 C C . THR A 1 89 ? 17.510 -10.960 -15.203 1.00 93.00 89 THR A C 1
ATOM 706 O O . THR A 1 89 ? 18.294 -11.893 -15.375 1.00 93.00 89 THR A O 1
ATOM 709 N N . LEU A 1 90 ? 16.261 -10.992 -15.676 1.00 91.56 90 LEU A N 1
ATOM 710 C CA . LEU A 1 90 ? 15.736 -12.113 -16.460 1.00 91.56 90 LEU A CA 1
ATOM 711 C C . LEU A 1 90 ? 16.427 -12.250 -17.824 1.00 91.56 90 LEU A C 1
ATOM 713 O O . LEU A 1 90 ? 16.679 -13.374 -18.255 1.00 91.56 90 LEU A O 1
ATOM 717 N N . LEU A 1 91 ? 16.769 -11.136 -18.477 1.00 91.00 91 LEU A N 1
ATOM 718 C CA . LEU A 1 91 ? 17.530 -11.138 -19.730 1.00 91.00 91 LEU A CA 1
ATOM 719 C C . LEU A 1 91 ? 18.970 -11.627 -19.522 1.00 91.00 91 LEU A C 1
ATOM 721 O O . LEU A 1 91 ? 19.435 -12.491 -20.255 1.00 91.00 91 LEU A O 1
ATOM 725 N N . TYR A 1 92 ? 19.654 -11.174 -18.470 1.00 92.44 92 TYR A N 1
ATOM 726 C CA . TYR A 1 92 ? 20.977 -11.700 -18.119 1.00 92.44 92 TYR A CA 1
ATOM 727 C C . TYR A 1 92 ? 20.934 -13.204 -17.830 1.00 92.44 92 TYR A C 1
ATOM 729 O O . TYR A 1 92 ? 21.827 -13.950 -18.233 1.00 92.44 92 TYR A O 1
ATOM 737 N N . PHE A 1 93 ? 19.890 -13.672 -17.144 1.00 91.62 93 PHE A N 1
ATOM 738 C CA . PHE A 1 93 ? 19.721 -15.094 -16.867 1.00 91.62 93 PHE A CA 1
ATOM 739 C C . PHE A 1 93 ? 19.433 -15.905 -18.137 1.00 91.62 93 PHE A C 1
ATOM 741 O O . PHE A 1 93 ? 19.954 -17.013 -18.276 1.00 91.62 93 PHE A O 1
ATOM 748 N N . SER A 1 94 ? 18.644 -15.372 -19.077 1.00 88.31 94 SER A N 1
ATOM 749 C CA . SER A 1 94 ? 18.369 -16.053 -20.345 1.00 88.31 94 SER A CA 1
ATOM 750 C C . SER A 1 94 ? 19.623 -16.155 -21.215 1.00 88.31 94 SER A C 1
ATOM 752 O O . SER A 1 94 ? 19.909 -17.236 -21.728 1.00 88.31 94 SER A O 1
ATOM 754 N N . GLU A 1 95 ? 20.430 -15.096 -21.304 1.00 86.25 95 GLU A N 1
ATOM 755 C CA . GLU A 1 95 ? 21.716 -15.120 -22.011 1.00 86.25 95 GLU A CA 1
ATOM 756 C C . GLU A 1 95 ? 22.709 -16.090 -21.360 1.00 86.25 95 GLU A C 1
ATOM 758 O O . GLU A 1 95 ? 23.343 -16.889 -22.052 1.00 86.25 95 GLU A O 1
ATOM 763 N N . ALA A 1 96 ? 22.788 -16.111 -20.026 1.00 83.88 96 ALA A N 1
ATOM 764 C CA . ALA A 1 96 ? 23.616 -17.069 -19.295 1.00 83.88 96 ALA A CA 1
ATOM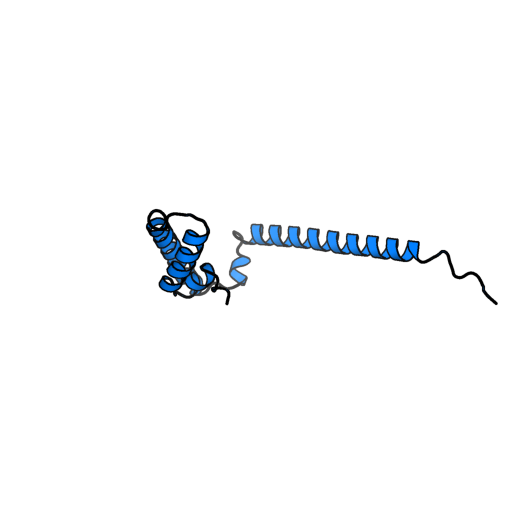 765 C C . ALA A 1 96 ? 23.146 -18.527 -19.477 1.00 83.88 96 ALA A C 1
ATOM 767 O O . ALA A 1 96 ? 23.968 -19.447 -19.491 1.00 83.88 96 ALA A O 1
ATOM 768 N N . ALA A 1 97 ? 21.837 -18.757 -19.627 1.00 81.00 97 ALA A N 1
ATOM 769 C CA . ALA A 1 97 ? 21.277 -20.076 -19.914 1.00 81.00 97 ALA A CA 1
ATOM 770 C C . ALA A 1 97 ? 21.559 -20.524 -21.360 1.00 81.00 97 ALA A C 1
ATOM 772 O O . ALA A 1 97 ? 21.854 -21.698 -21.587 1.00 81.00 97 ALA A O 1
ATOM 773 N N . ILE A 1 98 ? 21.520 -19.600 -22.326 1.00 74.69 98 ILE A N 1
ATOM 774 C CA . ILE A 1 98 ? 21.857 -19.866 -23.734 1.00 74.69 98 ILE A CA 1
ATOM 775 C C . ILE A 1 98 ? 23.361 -20.135 -23.884 1.00 74.69 98 ILE A C 1
ATOM 777 O O . ILE A 1 98 ? 23.737 -21.108 -24.533 1.00 74.69 98 ILE A O 1
ATOM 781 N N . GLY A 1 99 ? 24.218 -19.355 -23.216 1.00 69.69 99 GLY A N 1
ATOM 782 C CA . GLY A 1 99 ? 25.675 -19.531 -23.240 1.00 69.69 99 GLY A CA 1
ATOM 783 C C . GLY A 1 99 ? 26.167 -20.852 -22.633 1.00 69.69 99 GLY A C 1
ATOM 784 O O . GLY A 1 99 ? 27.258 -21.310 -22.959 1.00 69.69 99 GLY A O 1
ATOM 785 N N . LYS A 1 100 ? 25.357 -21.511 -21.793 1.00 59.97 100 LYS A N 1
ATOM 786 C CA . LYS A 1 100 ? 25.634 -22.864 -21.277 1.00 59.97 100 LYS A CA 1
ATOM 787 C C . LYS A 1 100 ? 25.127 -23.995 -22.180 1.00 59.97 100 LYS A C 1
ATOM 789 O O . LYS A 1 100 ? 25.474 -25.143 -21.927 1.00 59.97 100 LYS A O 1
ATOM 794 N N . ARG A 1 101 ? 24.316 -23.706 -23.206 1.00 56.69 101 ARG A N 1
ATOM 795 C CA . ARG A 1 101 ? 23.699 -24.719 -24.086 1.00 56.69 101 ARG A CA 1
ATOM 796 C C . ARG A 1 101 ? 24.551 -25.092 -25.307 1.00 56.69 101 ARG A C 1
ATOM 798 O O . ARG A 1 101 ? 24.133 -25.928 -26.097 1.00 56.69 101 ARG A O 1
ATOM 805 N N . SER A 1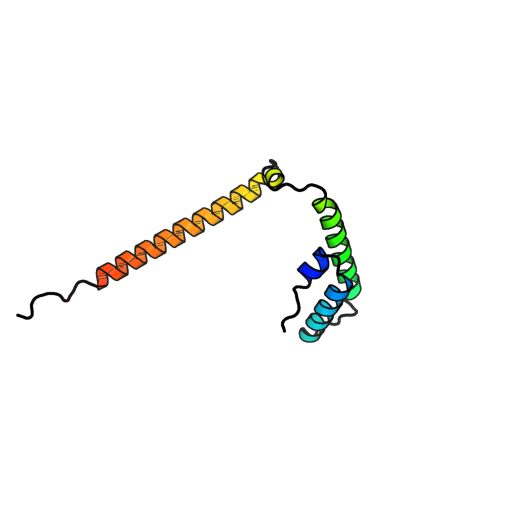 102 ? 25.721 -24.483 -25.483 1.00 62.34 102 SER A N 1
ATOM 806 C CA . SER A 1 102 ? 26.603 -24.724 -26.631 1.00 62.34 102 SER A CA 1
ATOM 807 C C . SER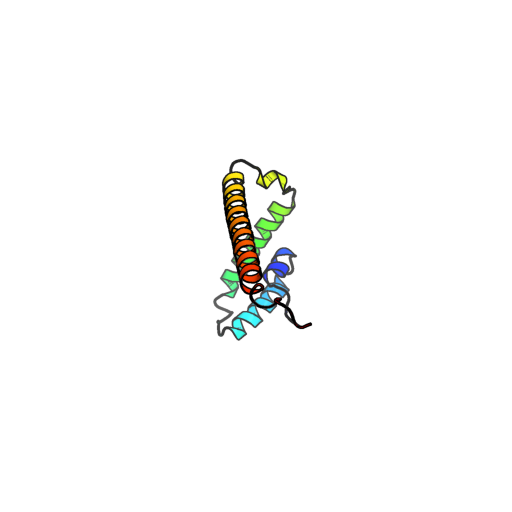 A 1 102 ? 27.957 -25.330 -26.234 1.00 62.34 102 SER A C 1
ATOM 809 O O . SER A 1 102 ? 28.971 -24.631 -26.296 1.00 62.34 102 SER A O 1
ATOM 811 N N . PRO A 1 103 ? 27.993 -26.611 -25.820 1.00 59.53 103 PRO A N 1
ATOM 812 C CA . PRO A 1 103 ? 29.171 -27.418 -26.147 1.00 59.53 103 PRO A CA 1
ATOM 813 C C . PRO A 1 103 ? 28.892 -28.883 -26.556 1.00 59.53 103 PRO A C 1
ATOM 815 O O . PRO A 1 103 ? 29.676 -29.746 -26.190 1.00 59.53 103 PRO A O 1
ATOM 818 N N . ASP A 1 104 ? 27.842 -29.217 -27.316 1.00 60.97 104 ASP A N 1
ATOM 819 C CA . ASP A 1 104 ? 27.620 -30.629 -27.699 1.00 60.97 104 ASP A CA 1
ATOM 820 C C . ASP A 1 104 ? 26.618 -30.812 -28.850 1.00 60.97 104 ASP A C 1
ATOM 822 O O . ASP A 1 104 ? 25.587 -31.466 -28.734 1.00 60.97 104 ASP A O 1
ATOM 826 N N . GLN A 1 105 ? 26.947 -30.274 -30.025 1.00 60.12 105 GLN A N 1
ATOM 827 C CA . GLN A 1 105 ? 26.365 -30.783 -31.271 1.00 60.12 105 GLN A CA 1
ATOM 828 C C . GLN A 1 105 ? 27.412 -30.803 -32.390 1.00 60.12 105 GLN A C 1
ATOM 830 O O . GLN A 1 105 ? 27.267 -30.174 -33.434 1.00 60.12 105 GLN A O 1
ATOM 835 N N . SER A 1 106 ? 28.505 -31.533 -32.151 1.00 53.06 106 SER A N 1
ATOM 836 C CA . SER A 1 106 ? 29.445 -31.962 -33.189 1.00 53.06 106 SER A CA 1
ATOM 837 C C . SER A 1 106 ? 29.347 -33.481 -33.370 1.00 53.06 106 SER A C 1
ATOM 839 O O . SER A 1 106 ? 29.951 -34.241 -32.622 1.00 53.06 106 SER A O 1
ATOM 841 N N . TRP A 1 107 ? 28.552 -33.868 -34.368 1.00 50.69 107 TRP A N 1
ATOM 842 C CA . TRP A 1 107 ? 28.651 -35.072 -35.207 1.00 50.69 107 TRP A CA 1
ATOM 843 C C . TRP A 1 107 ? 28.770 -36.450 -34.530 1.00 50.69 107 TRP A C 1
ATOM 845 O O . TRP A 1 107 ? 29.864 -36.933 -34.257 1.00 50.69 107 TRP A O 1
ATOM 855 N N . SER A 1 108 ? 27.639 -37.152 -34.423 1.00 50.69 108 SER A N 1
ATOM 856 C CA . SER A 1 108 ? 27.599 -38.619 -34.551 1.00 50.69 108 SER A CA 1
ATOM 857 C C . SER A 1 108 ? 26.843 -38.978 -35.834 1.00 50.69 108 SER A C 1
ATOM 859 O O . SER A 1 108 ? 25.613 -38.981 -35.868 1.00 50.69 108 SER A O 1
ATOM 861 N N . VAL A 1 109 ? 27.620 -39.202 -36.897 1.00 56.09 109 VAL A N 1
ATOM 862 C CA . VAL A 1 109 ? 27.265 -40.011 -38.074 1.00 56.09 109 VAL A CA 1
ATOM 863 C C . VAL A 1 109 ? 28.072 -41.294 -37.964 1.00 56.09 109 VAL A C 1
ATOM 865 O O . VAL A 1 109 ? 29.260 -41.172 -37.582 1.00 56.09 109 VAL A O 1
#

Secondary structure (DSSP, 8-state):
-PPPPHHHHHHTT-HHHHHHHHHHHHHHTT--HHHHHHHHHHHHHHHHHHHHHHTTT--GGGGGSHHHHHHHHHHHHHHHHHHHHHHHHHHHHHHHHHHTS-S--S---